Protein AF-A0A7J5EB73-F1 (afdb_monomer)

Radius of gyration: 22.49 Å; Cα contacts (8 Å, |Δi|>4): 239; chains: 1; bounding box: 70×43×63 Å

Secondary structure (DSSP, 8-state):
-HHHHHHHHHHHHSS-------GGGG---S-EEEEE--HHHHHHHHH-SSS---EEEEEEETTEEEEEEEEEE-TTGGGSSS-EEEEEESTT--BTTBSEEEEE--TT-TTS-HHHHHHHHHHHTT-----EEEEEEEETTEEEEEEEEE-

Sequence (151 aa):
MKKIFLILLFSLFAGCSDEILNQSENLSIAPVMEIQISKDNLDALRVNRTNDAEYIVNVFYKGQKKKAELEASGAGSRYNPRWSYKIELENGNTIEGLSAFNLSAQIYDPTMLNTAIAIKYYEQIGLPVFYNSHVFLKINNEDEALLVLLE

Mean predicted aligned error: 10.01 Å

Foldseek 3Di:
DVVVVVVVVVVVVVPDPPPPVPVVVVPCVAWAKEKEFDPVVVVVQLVCLDDFDWGWIWIATPNDIFIWIKGWDDNVQSPDLATKIKIATPDPDDDVNDRIKIFAPPVVDPVLCPLVVVQVVCVVVPHDHWDKGWYFYHYPNHGRDTTIITD

Structure (mmCIF, N/CA/C/O backbone):
data_AF-A0A7J5EB73-F1
#
_entry.id   AF-A0A7J5EB73-F1
#
loop_
_atom_site.group_PDB
_atom_site.id
_atom_site.type_symbol
_atom_site.label_atom_id
_atom_site.label_alt_id
_atom_site.label_comp_id
_atom_site.label_asym_id
_atom_site.label_entity_id
_atom_site.label_seq_id
_atom_site.pdbx_PDB_ins_code
_atom_site.Cartn_x
_atom_site.Cartn_y
_atom_site.Cartn_z
_atom_site.occupancy
_atom_site.B_iso_or_equiv
_atom_site.auth_seq_id
_atom_site.auth_comp_id
_atom_site.auth_asym_id
_atom_site.auth_atom_id
_atom_site.pdbx_PDB_model_num
ATOM 1 N N . MET A 1 1 ? -52.310 -25.008 -36.258 1.00 53.69 1 MET A N 1
ATOM 2 C CA . MET A 1 1 ? -51.234 -25.910 -35.779 1.00 53.69 1 MET A CA 1
ATOM 3 C C . MET A 1 1 ? -49.820 -25.400 -36.087 1.00 53.69 1 MET A C 1
ATOM 5 O O . MET A 1 1 ? -49.035 -25.329 -35.156 1.00 53.69 1 MET A O 1
ATOM 9 N N . LYS A 1 2 ? -49.492 -24.938 -37.311 1.00 55.78 2 LYS A N 1
ATOM 10 C CA . LYS A 1 2 ? -48.150 -24.388 -37.647 1.00 55.78 2 LYS A CA 1
ATOM 11 C C . LYS A 1 2 ? -47.652 -23.232 -36.753 1.00 55.78 2 LYS A C 1
ATOM 13 O O . LYS A 1 2 ? -46.461 -23.148 -36.495 1.00 55.78 2 LYS A O 1
ATOM 18 N N . LYS A 1 3 ? -48.544 -22.364 -36.254 1.00 59.44 3 LYS A N 1
ATOM 19 C CA . LYS A 1 3 ? -48.159 -21.214 -35.408 1.00 59.44 3 LYS A CA 1
ATOM 20 C C . LYS A 1 3 ? -47.760 -21.593 -33.972 1.00 59.44 3 LYS A C 1
ATOM 22 O O . LYS A 1 3 ? -46.954 -20.895 -33.379 1.00 59.44 3 LYS A O 1
ATOM 27 N N . ILE A 1 4 ? -48.273 -22.707 -33.440 1.00 68.19 4 ILE A N 1
ATOM 28 C CA . ILE A 1 4 ? -47.933 -23.182 -32.083 1.00 68.19 4 ILE A CA 1
ATOM 29 C C . ILE A 1 4 ? -46.533 -23.807 -32.076 1.00 68.19 4 ILE A C 1
ATOM 31 O O . ILE A 1 4 ? -45.766 -23.598 -31.143 1.00 68.19 4 ILE A O 1
ATOM 35 N N . PHE A 1 5 ? -46.165 -24.489 -33.163 1.00 68.94 5 PHE A N 1
ATOM 36 C CA . PHE A 1 5 ? -44.835 -25.078 -33.317 1.00 68.94 5 PHE A CA 1
ATOM 37 C C . PHE A 1 5 ? -43.724 -24.015 -33.351 1.00 68.94 5 PHE A C 1
ATOM 39 O O . PHE A 1 5 ? -42.644 -24.236 -32.817 1.00 68.94 5 PHE A O 1
ATOM 46 N N . LEU A 1 6 ? -44.008 -22.834 -33.916 1.00 65.25 6 LEU A N 1
ATOM 47 C CA . LEU A 1 6 ? -43.040 -21.735 -33.984 1.00 65.25 6 LEU A CA 1
ATOM 48 C C . LEU A 1 6 ? -42.749 -21.117 -32.605 1.00 65.25 6 LEU A C 1
ATOM 50 O O . LEU A 1 6 ? -41.619 -20.730 -32.334 1.00 65.25 6 LEU A O 1
ATOM 54 N N . ILE A 1 7 ? -43.760 -21.055 -31.732 1.00 68.50 7 ILE A N 1
ATOM 55 C CA . ILE A 1 7 ? -43.627 -20.517 -30.369 1.00 68.50 7 ILE A CA 1
ATOM 56 C C . ILE A 1 7 ? -42.821 -21.484 -29.493 1.00 68.50 7 ILE A C 1
ATOM 58 O O . ILE A 1 7 ? -41.939 -21.049 -28.759 1.00 68.50 7 ILE A O 1
ATOM 62 N N . LEU A 1 8 ? -43.061 -22.793 -29.632 1.00 65.94 8 LEU A N 1
ATOM 63 C CA . LEU A 1 8 ? -42.326 -23.819 -28.885 1.00 65.94 8 LEU A CA 1
ATOM 64 C C . LEU A 1 8 ? -40.846 -23.906 -29.299 1.00 65.94 8 LEU A C 1
ATOM 66 O O . LEU A 1 8 ? -39.978 -24.152 -28.463 1.00 65.94 8 LEU A O 1
ATOM 70 N N . LEU A 1 9 ? -40.549 -23.665 -30.581 1.00 67.69 9 LEU A N 1
ATOM 71 C CA . LEU A 1 9 ? -39.176 -23.633 -31.086 1.00 67.69 9 LEU A CA 1
ATOM 72 C C . LEU A 1 9 ? -38.404 -22.418 -30.548 1.00 67.69 9 LEU A C 1
ATOM 74 O O . LEU A 1 9 ? -37.227 -22.538 -30.231 1.00 67.69 9 LEU A O 1
ATOM 78 N N . PHE A 1 10 ? -39.066 -21.267 -30.392 1.00 63.31 10 PHE A N 1
ATOM 79 C CA . PHE A 1 10 ? -38.431 -20.052 -29.871 1.00 63.31 10 PHE A CA 1
ATOM 80 C C . PHE A 1 10 ? -38.146 -20.140 -28.362 1.00 63.31 10 PHE A C 1
ATOM 82 O O . PHE A 1 10 ? -37.124 -19.641 -27.900 1.00 63.31 10 PHE A O 1
ATOM 89 N N . SER A 1 11 ? -38.991 -20.842 -27.59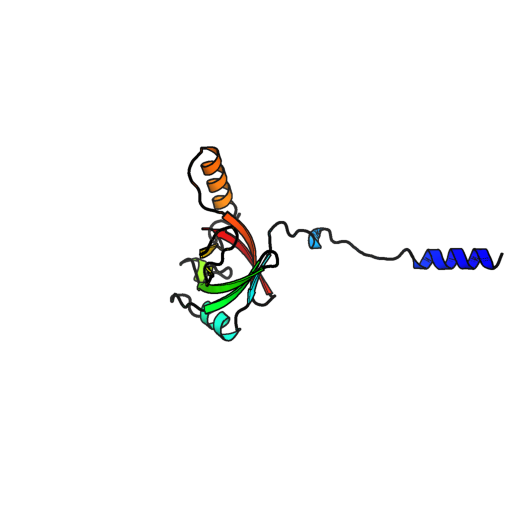4 1.00 62.50 11 SER A N 1
ATOM 90 C CA . SER A 1 11 ? -38.759 -21.058 -26.157 1.00 62.50 11 SER A CA 1
ATOM 91 C C . SER A 1 11 ? -37.568 -21.970 -25.845 1.00 62.50 11 SER A C 1
ATOM 93 O O . SER A 1 11 ? -36.994 -21.856 -24.769 1.00 62.50 11 SER A O 1
ATOM 95 N N . LEU A 1 12 ? -37.162 -22.845 -26.774 1.00 61.59 12 LEU A N 1
ATOM 96 C CA . LEU A 1 12 ? -36.022 -23.749 -26.567 1.00 61.59 12 LEU A CA 1
ATOM 97 C C . LEU A 1 12 ? -34.659 -23.059 -26.750 1.00 61.59 12 LEU A C 1
ATOM 99 O O . LEU A 1 12 ? -33.671 -23.537 -26.203 1.00 61.59 12 LEU A O 1
ATOM 103 N N . PHE A 1 13 ? -34.597 -21.921 -27.451 1.00 59.56 13 PHE A N 1
ATOM 104 C CA . PHE A 1 13 ? -33.359 -21.143 -27.616 1.00 59.56 13 PHE A CA 1
ATOM 105 C C . PHE A 1 13 ? -33.147 -20.072 -26.535 1.00 59.56 13 PHE A C 1
ATOM 107 O O . PHE A 1 13 ? -32.051 -19.535 -26.425 1.00 59.56 13 PHE A O 1
ATOM 114 N N . ALA A 1 14 ? -34.161 -19.769 -25.721 1.00 60.53 14 ALA A N 1
ATOM 115 C CA . ALA A 1 14 ? -34.060 -18.774 -24.649 1.00 60.53 14 ALA A CA 1
ATOM 116 C C . ALA A 1 14 ? -33.535 -19.348 -23.315 1.00 60.53 14 ALA A C 1
ATOM 118 O O . ALA A 1 14 ? -33.358 -18.600 -22.360 1.00 60.53 14 ALA A O 1
ATOM 119 N N . GLY A 1 15 ? -33.324 -20.666 -23.228 1.00 55.81 15 GLY A N 1
ATOM 120 C CA . GLY A 1 15 ? -33.072 -21.369 -21.965 1.00 55.81 15 GLY A CA 1
ATOM 121 C C . GLY A 1 15 ? -31.618 -21.729 -21.656 1.00 55.81 15 GLY A C 1
ATOM 122 O O . GLY A 1 15 ? -31.399 -22.479 -20.714 1.00 55.81 15 GLY A O 1
ATOM 123 N N . CYS A 1 16 ? -30.633 -21.261 -22.426 1.00 57.97 16 CYS A N 1
ATOM 124 C CA . CYS A 1 16 ? -29.233 -21.637 -22.212 1.00 57.97 16 CYS A CA 1
ATOM 125 C C . CYS A 1 16 ? -28.335 -20.396 -22.188 1.00 57.97 16 CYS A C 1
ATOM 127 O O . CYS A 1 16 ? -27.550 -20.148 -23.099 1.00 57.97 16 CYS A O 1
ATOM 129 N N . SER A 1 17 ? -28.488 -19.585 -21.141 1.00 51.00 17 SER A N 1
ATOM 130 C CA . SER A 1 17 ? -27.354 -18.838 -20.610 1.00 51.00 17 SER A CA 1
ATOM 131 C C . SER A 1 17 ? -26.769 -19.685 -19.489 1.00 51.00 17 SER A C 1
ATOM 133 O O . SER A 1 17 ? -27.241 -19.625 -18.353 1.00 51.00 17 SER A O 1
ATOM 135 N N . ASP A 1 18 ? -25.751 -20.482 -19.805 1.00 53.09 18 ASP A N 1
ATOM 136 C CA . ASP A 1 18 ? -24.822 -20.971 -18.789 1.00 53.09 18 ASP A CA 1
ATOM 137 C C . ASP A 1 18 ? -23.997 -19.774 -18.287 1.00 53.09 18 ASP A C 1
ATOM 139 O O . ASP A 1 18 ? -22.786 -19.695 -18.472 1.00 53.09 18 ASP A O 1
ATOM 143 N N . GLU A 1 19 ? -24.652 -18.810 -17.638 1.00 51.25 19 GLU A N 1
ATOM 144 C CA . GLU A 1 19 ? -23.975 -18.057 -16.597 1.00 51.25 19 GLU A CA 1
ATOM 145 C C . GLU A 1 19 ? -23.890 -19.007 -15.410 1.00 51.25 19 GLU A C 1
ATOM 147 O O . GLU A 1 19 ? -24.705 -18.999 -14.486 1.00 51.25 19 GLU A O 1
ATOM 152 N N . ILE A 1 20 ? -22.867 -19.860 -15.447 1.00 51.69 20 ILE A N 1
ATOM 153 C CA . ILE A 1 20 ? -22.254 -20.326 -14.216 1.00 51.69 20 ILE A CA 1
ATOM 154 C C . ILE A 1 20 ? -21.706 -19.054 -13.569 1.00 51.69 20 ILE A C 1
ATOM 156 O O . ILE A 1 20 ? -20.557 -18.678 -13.776 1.00 51.69 20 ILE A O 1
ATOM 160 N N . LEU A 1 21 ? -22.564 -18.351 -12.828 1.00 44.31 21 LEU A N 1
ATOM 161 C CA . LEU A 1 21 ? -22.157 -17.347 -11.865 1.00 44.31 21 LEU A CA 1
ATOM 162 C C . LEU A 1 21 ? -21.337 -18.103 -10.825 1.00 44.31 21 LEU A C 1
ATOM 164 O O . LEU A 1 21 ? -21.857 -18.596 -9.822 1.00 44.31 21 LEU A O 1
ATOM 168 N N . ASN A 1 22 ? -20.041 -18.240 -11.101 1.00 40.41 22 ASN A N 1
ATOM 169 C CA . ASN A 1 22 ? -19.055 -18.552 -10.093 1.00 40.41 22 ASN A CA 1
ATOM 170 C C . ASN A 1 22 ? -19.234 -17.476 -9.026 1.00 40.41 22 ASN A C 1
ATOM 172 O O . ASN A 1 22 ? -18.803 -16.341 -9.198 1.00 40.41 22 ASN A O 1
ATOM 176 N N . GLN A 1 23 ? -19.896 -17.812 -7.917 1.00 44.53 23 GLN A N 1
ATOM 177 C CA . GLN A 1 23 ? -20.048 -16.894 -6.787 1.00 44.53 23 GLN A CA 1
ATOM 178 C C . GLN A 1 23 ? -18.686 -16.388 -6.284 1.00 44.53 23 GLN A C 1
ATOM 180 O O . GLN A 1 23 ? -18.639 -15.351 -5.633 1.00 44.53 23 GLN A O 1
ATOM 185 N N . SER A 1 24 ? -17.581 -17.055 -6.644 1.00 46.81 24 SER A N 1
ATOM 186 C CA . SER A 1 24 ? -16.210 -16.594 -6.425 1.00 46.81 24 SER A CA 1
ATOM 187 C C . SER A 1 24 ? -15.772 -15.391 -7.272 1.00 46.81 24 SER A C 1
ATOM 189 O O . SER A 1 24 ? -14.857 -14.696 -6.849 1.00 46.81 24 SER A O 1
ATOM 191 N N . GLU A 1 25 ? -16.395 -15.100 -8.420 1.00 43.06 25 GLU A N 1
ATOM 192 C CA . GLU A 1 25 ? -16.071 -13.912 -9.238 1.00 43.06 25 GLU A CA 1
ATOM 193 C C . GLU A 1 25 ? -16.562 -12.602 -8.602 1.00 43.06 25 GLU A C 1
ATOM 195 O O . GLU A 1 25 ? -16.058 -11.531 -8.926 1.00 43.06 25 GLU A O 1
ATOM 200 N N . ASN A 1 26 ? -17.496 -12.680 -7.647 1.00 41.47 26 ASN A N 1
ATOM 201 C CA . ASN A 1 26 ? -18.022 -11.532 -6.902 1.00 41.47 26 ASN A CA 1
ATOM 202 C C . ASN A 1 26 ? -17.608 -11.544 -5.417 1.00 41.47 26 ASN A C 1
ATOM 204 O O . ASN A 1 26 ? -18.194 -10.848 -4.589 1.00 41.47 26 ASN A O 1
ATOM 208 N N . LEU A 1 27 ? -16.580 -12.323 -5.060 1.00 43.94 27 LEU A N 1
ATOM 209 C CA . LEU A 1 27 ? -15.936 -12.264 -3.746 1.00 43.94 27 LEU A CA 1
ATOM 210 C C . LEU A 1 27 ? -14.813 -11.224 -3.744 1.00 43.94 27 LEU A C 1
ATOM 212 O O . LEU A 1 27 ? -13.677 -11.537 -3.396 1.00 43.94 27 LEU A O 1
ATOM 216 N N . SER A 1 28 ? -15.104 -9.959 -4.051 1.00 55.53 28 SER A N 1
ATOM 217 C CA . SER A 1 28 ? -14.179 -8.895 -3.638 1.00 55.53 28 SER A CA 1
ATOM 218 C C . SER A 1 28 ? -14.420 -8.591 -2.155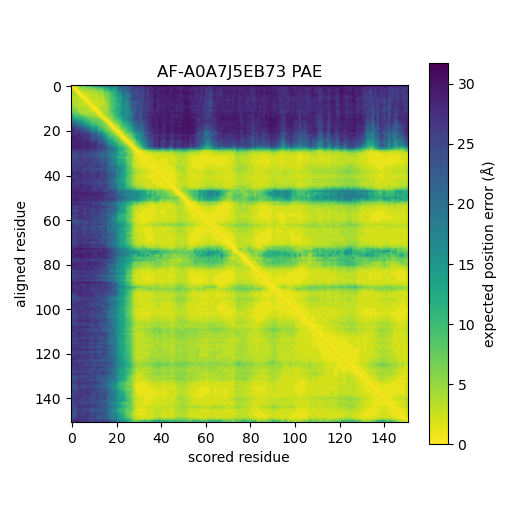 1.00 55.53 28 SER A C 1
ATOM 220 O O . SER A 1 28 ? -14.868 -7.510 -1.788 1.00 55.53 28 SER A O 1
ATOM 222 N N . ILE A 1 29 ? -14.175 -9.586 -1.288 1.00 72.25 29 ILE A N 1
ATOM 223 C CA . ILE A 1 29 ? -14.252 -9.449 0.180 1.00 72.25 29 ILE A CA 1
ATOM 224 C C . ILE A 1 29 ? -13.329 -8.309 0.643 1.00 72.25 29 ILE A C 1
ATOM 226 O O . ILE A 1 29 ? -13.641 -7.608 1.602 1.00 72.25 29 ILE A O 1
ATOM 230 N N . ALA A 1 30 ? -12.220 -8.099 -0.072 1.00 86.06 30 ALA A N 1
ATOM 231 C CA . ALA A 1 30 ? -11.333 -6.960 0.093 1.00 86.06 30 ALA A CA 1
ATOM 232 C C . ALA A 1 30 ? -11.417 -6.015 -1.124 1.00 86.06 30 ALA A C 1
ATOM 234 O O . ALA A 1 30 ? -11.549 -6.485 -2.263 1.00 86.06 30 ALA A O 1
ATOM 235 N N . PRO A 1 31 ? -11.320 -4.689 -0.916 1.00 92.69 31 PRO A N 1
ATOM 236 C CA . PRO A 1 31 ? -11.165 -3.737 -2.006 1.00 92.69 31 PRO A CA 1
ATOM 237 C C . PRO A 1 31 ? -9.850 -3.979 -2.759 1.00 92.69 31 PRO A C 1
ATOM 239 O O . PRO A 1 31 ? -8.820 -4.306 -2.164 1.00 92.69 31 PRO A O 1
ATOM 242 N N . VAL A 1 32 ? -9.886 -3.787 -4.077 1.00 94.94 32 VAL A N 1
ATOM 243 C CA . VAL A 1 32 ? -8.700 -3.876 -4.937 1.00 94.94 32 VAL A CA 1
ATOM 244 C C . VAL A 1 32 ? -8.004 -2.519 -4.999 1.00 94.94 32 VAL A C 1
ATOM 246 O O . VAL A 1 32 ? -8.645 -1.492 -5.245 1.00 94.94 32 VAL A O 1
ATOM 249 N N . MET A 1 33 ? -6.690 -2.529 -4.799 1.00 97.06 33 MET A N 1
ATOM 250 C CA . MET A 1 33 ? -5.794 -1.409 -5.065 1.00 97.06 33 MET A CA 1
ATOM 251 C C . MET A 1 33 ? -4.877 -1.790 -6.224 1.00 97.06 33 MET A C 1
ATOM 253 O O . MET A 1 33 ? -4.176 -2.794 -6.145 1.00 97.06 33 MET A O 1
ATOM 257 N N . GLU A 1 34 ? -4.867 -0.999 -7.291 1.00 97.94 34 GLU A N 1
ATOM 258 C CA . GLU A 1 34 ? -3.959 -1.200 -8.421 1.00 97.94 34 GLU A CA 1
ATOM 259 C C . GLU A 1 34 ? -2.892 -0.106 -8.444 1.00 97.94 34 GLU A C 1
ATOM 261 O O . GLU A 1 34 ? -3.197 1.080 -8.323 1.00 97.94 34 GLU A O 1
ATOM 266 N N . ILE A 1 35 ? -1.637 -0.502 -8.635 1.00 98.25 35 ILE A N 1
ATOM 267 C CA . ILE A 1 35 ? -0.507 0.401 -8.840 1.00 98.25 35 ILE A CA 1
ATOM 268 C C . ILE A 1 35 ? -0.021 0.259 -10.280 1.00 98.25 35 ILE A C 1
ATOM 270 O O . ILE A 1 35 ? 0.293 -0.838 -10.738 1.00 98.25 35 ILE A O 1
ATOM 274 N N . GLN A 1 36 ? 0.087 1.380 -10.987 1.00 98.31 36 GLN A N 1
ATOM 275 C CA . GLN A 1 36 ? 0.685 1.448 -12.317 1.00 98.31 36 GLN A CA 1
ATOM 276 C C . GLN A 1 36 ? 2.049 2.134 -12.248 1.00 98.31 36 GLN A C 1
ATOM 278 O O . GLN A 1 36 ? 2.154 3.297 -11.844 1.00 98.31 36 GLN A O 1
ATOM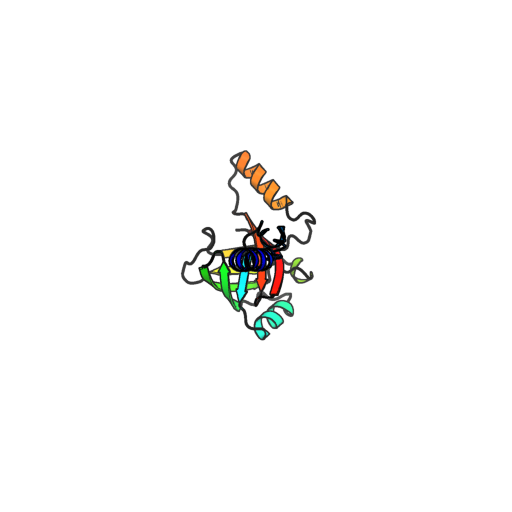 283 N N . ILE A 1 37 ? 3.077 1.409 -12.682 1.00 97.31 37 ILE A N 1
ATOM 284 C CA . ILE A 1 37 ? 4.493 1.790 -12.653 1.00 97.31 37 ILE A CA 1
ATOM 285 C C . ILE A 1 37 ? 5.188 1.262 -13.918 1.00 97.31 37 ILE A C 1
ATOM 287 O O . ILE A 1 37 ? 4.810 0.219 -14.449 1.00 97.31 37 ILE A O 1
ATOM 291 N N . SER A 1 38 ? 6.212 1.951 -14.431 1.00 97.00 38 SER A N 1
ATOM 292 C CA . SER A 1 38 ? 6.982 1.406 -15.559 1.00 97.00 38 SER A CA 1
ATOM 293 C C . SER A 1 38 ? 7.676 0.096 -15.168 1.00 97.00 38 SER A C 1
ATOM 295 O O . SER A 1 38 ? 8.093 -0.083 -14.022 1.00 97.00 38 SER A O 1
ATOM 297 N N . LYS A 1 39 ? 7.818 -0.822 -16.130 1.00 95.12 39 LYS A N 1
ATOM 298 C CA . LYS A 1 39 ? 8.473 -2.117 -15.899 1.00 95.12 39 LYS A CA 1
ATOM 299 C C . LYS A 1 39 ? 9.897 -1.940 -15.363 1.00 95.12 39 LYS A C 1
ATOM 301 O O . LYS A 1 39 ? 10.232 -2.540 -14.353 1.00 95.12 39 LYS A O 1
ATOM 306 N N . ASP A 1 40 ? 10.673 -1.047 -15.973 1.00 94.94 40 ASP A N 1
ATOM 307 C CA . ASP A 1 40 ? 12.054 -0.771 -15.562 1.00 94.94 40 ASP A CA 1
ATOM 308 C C . ASP A 1 40 ? 12.140 -0.283 -14.108 1.00 94.94 40 ASP A C 1
ATOM 310 O O . ASP A 1 40 ? 13.016 -0.714 -13.361 1.00 94.94 40 ASP A O 1
ATOM 314 N N . ASN A 1 41 ? 11.205 0.572 -13.676 1.00 94.69 41 ASN A N 1
ATOM 315 C CA . ASN A 1 41 ? 11.166 1.058 -12.297 1.00 94.69 41 ASN A CA 1
ATOM 316 C C . ASN A 1 41 ? 10.736 -0.041 -11.322 1.00 94.69 41 ASN A C 1
ATOM 318 O O . ASN A 1 41 ? 11.292 -0.134 -10.233 1.00 94.69 41 ASN A O 1
ATOM 322 N N . LEU A 1 42 ? 9.776 -0.888 -11.704 1.00 92.94 42 LEU A N 1
ATOM 323 C CA . LEU A 1 42 ? 9.358 -2.028 -10.886 1.00 92.94 42 LEU A CA 1
ATOM 324 C C . LEU A 1 42 ? 10.492 -3.042 -10.708 1.00 92.94 42 LEU A C 1
ATOM 326 O O . LEU A 1 42 ? 10.721 -3.532 -9.601 1.00 92.94 42 LEU A O 1
ATOM 330 N N . ASP A 1 43 ? 11.214 -3.339 -11.786 1.00 91.56 43 ASP A N 1
ATOM 331 C CA . ASP A 1 43 ? 12.362 -4.237 -11.759 1.00 91.56 43 ASP A CA 1
ATOM 332 C C . ASP A 1 43 ? 13.481 -3.633 -10.898 1.00 91.56 43 ASP A C 1
ATOM 334 O O . ASP A 1 43 ? 14.029 -4.314 -10.029 1.00 91.56 43 ASP A O 1
ATOM 338 N N . ALA A 1 44 ? 13.763 -2.336 -11.047 1.00 91.00 44 ALA A N 1
ATOM 339 C CA . ALA A 1 44 ? 14.734 -1.633 -10.212 1.00 91.00 44 ALA A CA 1
ATOM 340 C C . ALA A 1 44 ? 14.344 -1.642 -8.721 1.00 91.00 44 ALA A C 1
ATOM 342 O O . ALA A 1 44 ? 15.185 -1.959 -7.876 1.00 91.00 44 ALA A O 1
ATOM 343 N N . LEU A 1 45 ? 13.068 -1.394 -8.404 1.00 89.88 45 LEU A N 1
ATOM 344 C CA . LEU A 1 45 ? 12.514 -1.470 -7.050 1.00 89.88 45 LEU A CA 1
ATOM 345 C C . LEU A 1 45 ? 12.702 -2.868 -6.439 1.00 89.88 45 LEU A C 1
ATOM 347 O O . LEU A 1 45 ? 13.083 -3.001 -5.279 1.00 89.88 45 LEU A O 1
ATOM 351 N N . ARG A 1 46 ? 12.462 -3.926 -7.224 1.00 87.00 46 ARG A N 1
ATOM 352 C CA . ARG A 1 46 ? 12.531 -5.324 -6.761 1.00 87.00 46 ARG A CA 1
ATOM 353 C C . ARG A 1 46 ? 13.951 -5.887 -6.682 1.00 87.00 46 ARG A C 1
ATOM 355 O O . ARG A 1 46 ? 14.211 -6.821 -5.916 1.00 87.00 46 ARG A O 1
ATOM 362 N N . VAL A 1 47 ? 14.883 -5.342 -7.460 1.00 85.31 47 VAL A N 1
ATOM 363 C CA . VAL A 1 47 ? 16.308 -5.689 -7.364 1.00 85.31 47 VAL A CA 1
ATOM 364 C C . VAL A 1 47 ? 16.956 -4.970 -6.183 1.00 85.31 47 VAL A C 1
ATOM 366 O O . VAL A 1 47 ? 17.769 -5.565 -5.471 1.00 85.31 47 VAL A O 1
ATOM 369 N N . ASN A 1 48 ? 16.582 -3.715 -5.931 1.00 74.25 48 ASN A N 1
ATOM 370 C CA . ASN A 1 48 ? 17.194 -2.908 -4.886 1.00 74.25 48 ASN A CA 1
ATOM 371 C C . ASN A 1 48 ? 16.540 -3.125 -3.513 1.00 74.25 48 ASN A C 1
ATOM 373 O O . ASN A 1 48 ? 15.749 -2.327 -3.025 1.00 74.25 48 ASN A O 1
ATOM 377 N N . ARG A 1 49 ? 16.904 -4.232 -2.862 1.00 72.81 49 ARG A N 1
ATOM 378 C CA . ARG A 1 49 ? 16.335 -4.657 -1.569 1.00 72.81 49 ARG A CA 1
ATOM 379 C C . ARG A 1 49 ? 16.795 -3.836 -0.364 1.00 72.81 49 ARG A C 1
ATOM 381 O O . ARG A 1 49 ? 16.311 -4.069 0.740 1.00 72.81 49 ARG A O 1
ATOM 388 N N . THR A 1 50 ? 17.754 -2.932 -0.521 1.00 71.38 50 THR A N 1
ATOM 389 C CA . THR A 1 50 ? 18.374 -2.226 0.613 1.00 71.38 50 THR A CA 1
ATOM 390 C C . THR A 1 50 ? 18.244 -0.720 0.539 1.00 71.38 50 THR A C 1
ATOM 392 O O . THR A 1 50 ? 18.311 -0.095 1.590 1.00 71.38 50 THR A O 1
ATOM 395 N N . ASN A 1 51 ? 18.045 -0.144 -0.647 1.00 71.94 51 ASN A N 1
ATOM 396 C CA . ASN A 1 51 ? 17.907 1.300 -0.774 1.00 71.94 51 ASN A CA 1
ATOM 397 C C . ASN A 1 51 ? 16.440 1.701 -0.855 1.00 71.94 51 ASN A C 1
ATOM 399 O O . ASN A 1 51 ? 15.629 1.036 -1.500 1.00 71.94 51 ASN A O 1
ATOM 403 N N . ASP A 1 52 ? 16.159 2.850 -0.263 1.00 77.31 52 ASP A N 1
ATOM 404 C CA . ASP A 1 52 ? 14.845 3.480 -0.211 1.00 77.31 52 ASP A CA 1
ATOM 405 C C . ASP A 1 52 ? 14.642 4.289 -1.503 1.00 77.31 52 ASP A C 1
ATOM 407 O O . ASP A 1 52 ? 14.607 5.514 -1.520 1.00 77.31 52 ASP A O 1
ATOM 411 N N . ALA A 1 53 ? 14.671 3.583 -2.637 1.00 86.81 53 ALA A N 1
ATOM 412 C CA . ALA A 1 53 ? 14.442 4.189 -3.940 1.00 86.81 53 ALA A CA 1
ATOM 413 C C . ALA A 1 53 ? 12.947 4.475 -4.119 1.00 86.81 53 ALA A C 1
ATOM 415 O O . ALA A 1 53 ? 12.117 3.569 -4.019 1.00 86.81 53 ALA A O 1
ATOM 416 N N . GLU A 1 54 ? 12.637 5.729 -4.425 1.00 93.06 54 GLU A N 1
ATOM 417 C CA . GLU A 1 54 ? 11.277 6.219 -4.618 1.00 93.06 54 GLU A CA 1
ATOM 418 C C . GLU A 1 54 ? 10.944 6.306 -6.110 1.00 93.06 54 GLU A C 1
ATOM 420 O O . GLU A 1 54 ? 11.732 6.793 -6.929 1.00 93.06 54 GLU A O 1
ATOM 425 N N . TYR A 1 55 ? 9.751 5.841 -6.475 1.00 95.25 55 TYR A N 1
ATOM 426 C CA . TYR A 1 55 ? 9.265 5.874 -7.850 1.00 95.25 55 TYR A CA 1
ATOM 427 C C . TYR A 1 55 ? 7.880 6.497 -7.931 1.00 95.25 55 TYR A C 1
ATOM 429 O O . TYR A 1 55 ? 6.973 6.142 -7.185 1.00 95.25 55 TYR A O 1
ATOM 437 N N . ILE A 1 56 ? 7.693 7.382 -8.906 1.00 96.88 56 ILE A N 1
ATOM 438 C CA . ILE A 1 56 ? 6.399 8.005 -9.179 1.00 96.88 56 ILE A CA 1
ATOM 439 C C . ILE A 1 56 ? 5.468 6.996 -9.856 1.00 96.88 56 ILE A C 1
ATOM 441 O O . ILE A 1 56 ? 5.796 6.439 -10.908 1.00 96.88 56 ILE A O 1
ATOM 445 N N . VAL A 1 57 ? 4.285 6.801 -9.279 1.00 98.06 57 VAL A N 1
ATOM 446 C CA . VAL A 1 57 ? 3.275 5.832 -9.716 1.00 98.06 57 VAL A CA 1
ATOM 447 C C . VAL A 1 57 ? 1.879 6.445 -9.781 1.00 98.06 57 VAL A C 1
ATOM 449 O O . VAL A 1 57 ? 1.611 7.528 -9.255 1.00 98.06 57 VAL A O 1
ATOM 452 N N . ASN A 1 58 ? 0.958 5.727 -10.425 1.00 98.19 58 ASN A N 1
ATOM 453 C CA . ASN A 1 58 ? -0.472 5.984 -10.284 1.00 98.19 58 ASN A CA 1
ATOM 454 C C . ASN A 1 58 ? -1.109 4.879 -9.442 1.00 98.19 58 ASN A C 1
ATOM 456 O O . ASN A 1 58 ? -0.955 3.704 -9.761 1.00 98.19 58 ASN A O 1
ATOM 460 N N . VAL A 1 59 ? -1.860 5.262 -8.416 1.00 97.94 59 VAL A N 1
ATOM 461 C CA . VAL A 1 59 ? -2.638 4.364 -7.561 1.00 97.94 59 VAL A CA 1
ATOM 462 C C . VAL A 1 59 ? -4.110 4.488 -7.931 1.00 97.94 59 VAL A C 1
ATOM 464 O O . VAL A 1 59 ? -4.659 5.592 -7.959 1.00 97.94 59 VAL A O 1
ATOM 467 N N . PHE A 1 60 ? -4.754 3.360 -8.202 1.00 97.75 60 PHE A N 1
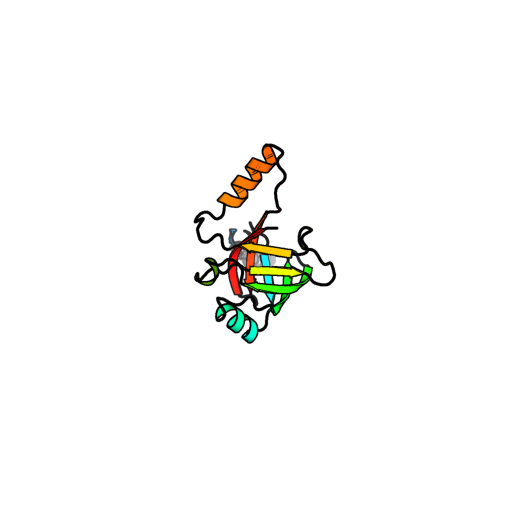ATOM 468 C CA . PHE A 1 60 ? -6.182 3.250 -8.457 1.00 97.75 60 PHE A CA 1
ATOM 469 C C . PHE A 1 60 ? -6.839 2.514 -7.298 1.00 97.75 60 PHE A C 1
ATOM 471 O O . PHE A 1 60 ? -6.473 1.387 -6.972 1.00 97.75 60 PHE A O 1
ATOM 478 N N . TYR A 1 61 ? -7.817 3.152 -6.666 1.00 95.56 61 TYR A N 1
ATOM 479 C CA . TYR A 1 61 ? -8.512 2.583 -5.520 1.00 95.56 61 TYR A CA 1
ATOM 480 C C . TYR A 1 61 ? -9.942 3.116 -5.453 1.00 95.56 61 TYR A C 1
ATOM 482 O O . TYR A 1 61 ? -10.164 4.325 -5.541 1.00 95.56 61 TYR A O 1
ATOM 490 N N . LYS A 1 62 ? -10.928 2.213 -5.348 1.00 92.44 62 LYS A N 1
ATOM 491 C CA . LYS A 1 62 ? -12.370 2.544 -5.316 1.00 92.44 62 LYS A CA 1
ATOM 492 C C . LYS A 1 62 ? -12.801 3.539 -6.415 1.00 92.44 62 LYS A C 1
ATOM 494 O O . LYS A 1 62 ? -13.547 4.482 -6.164 1.00 92.44 62 LYS A O 1
ATOM 499 N N . GLY A 1 63 ? -12.297 3.347 -7.637 1.00 89.12 63 GLY A N 1
ATOM 500 C CA . GLY A 1 63 ? -12.618 4.184 -8.802 1.00 89.12 63 GLY A CA 1
ATOM 501 C C . GLY A 1 63 ? -11.888 5.532 -8.868 1.00 89.12 63 GLY A C 1
ATOM 502 O O . GLY A 1 63 ? -12.111 6.295 -9.804 1.00 89.12 63 GLY A O 1
ATOM 503 N N . GLN A 1 64 ? -11.003 5.837 -7.915 1.00 92.75 64 GLN A N 1
ATOM 504 C CA . GLN A 1 64 ? -10.193 7.052 -7.927 1.00 92.75 64 GLN A CA 1
ATOM 505 C C . GLN A 1 64 ? -8.775 6.754 -8.393 1.00 92.75 64 GLN A C 1
ATOM 507 O O . GLN A 1 64 ? -8.180 5.773 -7.959 1.00 92.75 64 GLN A O 1
ATOM 512 N N . LYS A 1 65 ? -8.221 7.643 -9.220 1.00 96.56 65 LYS A N 1
ATOM 513 C CA . LYS A 1 65 ? -6.812 7.638 -9.621 1.00 96.56 65 LYS A CA 1
ATOM 514 C C . LYS A 1 65 ? -6.063 8.736 -8.874 1.00 96.56 65 LYS A C 1
ATOM 516 O O . LYS A 1 65 ? -6.451 9.901 -8.967 1.00 96.56 65 LYS A O 1
ATOM 521 N N . LYS A 1 66 ? -4.982 8.383 -8.182 1.00 97.44 66 LYS A N 1
ATOM 522 C CA . LYS A 1 66 ? -4.101 9.302 -7.449 1.00 97.44 66 LYS A CA 1
ATOM 523 C C . LYS A 1 66 ? -2.655 9.119 -7.901 1.00 97.44 66 LYS A C 1
ATOM 525 O O . LYS A 1 66 ? -2.247 8.009 -8.223 1.00 97.44 66 LYS A O 1
ATOM 530 N N . LYS A 1 67 ? -1.891 10.208 -7.939 1.00 97.88 67 LYS A N 1
ATOM 531 C CA . LYS A 1 67 ? -0.444 10.166 -8.180 1.00 97.88 67 LYS A CA 1
ATOM 532 C C . LYS A 1 67 ? 0.271 10.038 -6.840 1.00 97.88 67 LYS A C 1
ATOM 534 O O . LYS A 1 67 ? -0.164 10.666 -5.873 1.00 97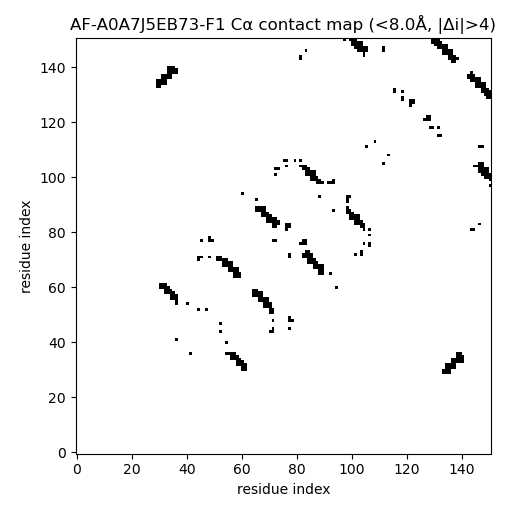.88 67 LYS A O 1
ATOM 539 N N . ALA A 1 68 ? 1.298 9.203 -6.787 1.00 98.00 68 ALA A N 1
ATOM 540 C CA . ALA A 1 68 ? 1.974 8.862 -5.547 1.00 98.00 68 ALA A CA 1
ATOM 541 C C . ALA A 1 68 ? 3.451 8.539 -5.773 1.00 98.00 68 ALA A C 1
ATOM 543 O O . ALA A 1 68 ? 3.846 8.192 -6.886 1.00 98.00 68 ALA A O 1
ATOM 544 N N . GLU A 1 69 ? 4.222 8.586 -4.700 1.00 97.56 69 GLU A N 1
ATOM 545 C CA . GLU A 1 69 ? 5.548 7.995 -4.586 1.00 97.56 69 GLU A CA 1
ATOM 546 C C . GLU A 1 69 ? 5.422 6.599 -3.967 1.00 97.56 69 GLU A C 1
ATOM 548 O O . GLU A 1 69 ? 4.663 6.385 -3.019 1.00 97.56 69 GLU A O 1
ATOM 553 N N . LEU A 1 70 ? 6.126 5.634 -4.556 1.00 96.12 70 LEU A N 1
ATOM 554 C CA . LEU A 1 70 ? 6.197 4.242 -4.131 1.00 96.12 70 LEU A CA 1
ATOM 555 C C . LEU A 1 70 ? 7.621 3.918 -3.696 1.00 96.12 70 LEU A C 1
ATOM 557 O O . LEU A 1 70 ? 8.562 4.106 -4.466 1.00 96.12 70 LEU A O 1
ATOM 561 N N . GLU A 1 71 ? 7.742 3.311 -2.525 1.00 94.00 71 GLU A N 1
ATOM 562 C CA . GLU A 1 71 ? 8.995 2.792 -1.985 1.00 94.00 71 GLU A CA 1
ATOM 563 C C . GLU A 1 71 ? 8.786 1.351 -1.490 1.00 94.00 71 GLU A C 1
ATOM 565 O O . GLU A 1 71 ? 7.686 0.961 -1.081 1.00 94.00 71 GLU A O 1
ATOM 570 N N . ALA A 1 72 ? 9.832 0.525 -1.507 1.00 91.75 72 ALA A N 1
ATOM 571 C CA . ALA A 1 72 ? 9.794 -0.783 -0.862 1.00 91.75 72 ALA A CA 1
ATOM 572 C C . ALA A 1 72 ? 9.843 -0.594 0.659 1.00 91.75 72 ALA A C 1
ATOM 574 O O . ALA A 1 72 ? 10.689 0.127 1.163 1.00 91.75 72 ALA A O 1
ATOM 575 N N . SER A 1 73 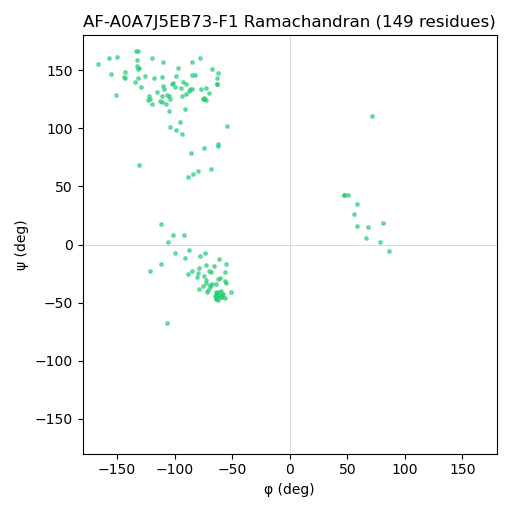? 9.012 -1.295 1.425 1.00 89.31 73 SER A N 1
ATOM 576 C CA . SER A 1 73 ? 8.939 -1.144 2.887 1.00 89.31 73 SER A CA 1
ATOM 577 C C . SER A 1 73 ? 9.272 -2.447 3.618 1.00 89.31 73 SER A C 1
ATOM 579 O O . SER A 1 73 ? 9.224 -3.539 3.054 1.00 89.31 73 SER A O 1
ATOM 581 N N . GLY A 1 74 ? 9.621 -2.339 4.900 1.00 80.94 74 GLY A N 1
ATOM 582 C CA . GLY A 1 74 ? 9.819 -3.466 5.812 1.00 80.94 74 GLY A CA 1
ATOM 583 C C . GLY A 1 74 ? 11.075 -4.304 5.542 1.00 80.94 74 GLY A C 1
ATOM 584 O O . GLY A 1 74 ? 11.118 -5.107 4.611 1.00 80.94 74 GLY A O 1
ATOM 585 N N . ALA A 1 75 ? 12.055 -4.219 6.448 1.00 72.81 75 ALA A N 1
ATOM 586 C CA . ALA A 1 75 ? 13.365 -4.871 6.327 1.00 72.81 75 ALA A CA 1
ATOM 587 C C . ALA A 1 75 ? 13.306 -6.377 5.997 1.00 72.81 75 ALA A C 1
ATOM 589 O O . ALA A 1 75 ? 14.082 -6.860 5.178 1.00 72.81 75 ALA A O 1
ATOM 590 N N . GLY A 1 76 ? 12.374 -7.125 6.601 1.00 71.00 76 GLY A N 1
ATOM 591 C CA . GLY A 1 76 ? 12.210 -8.558 6.328 1.00 71.00 76 GLY A CA 1
ATOM 592 C C . GLY A 1 76 ? 11.421 -8.868 5.052 1.00 71.00 76 GLY A C 1
ATOM 593 O O . GLY A 1 76 ? 11.634 -9.907 4.427 1.00 71.00 76 GLY A O 1
ATOM 594 N N . SER A 1 77 ? 10.510 -7.982 4.640 1.00 74.25 77 SER A N 1
ATOM 595 C CA . SER A 1 77 ? 9.620 -8.248 3.504 1.00 74.25 77 SER A CA 1
ATOM 596 C C . SER A 1 77 ? 10.354 -8.178 2.164 1.00 74.25 77 SER A C 1
ATOM 598 O O . SER A 1 77 ? 10.067 -8.970 1.273 1.00 74.25 77 SER A O 1
ATOM 600 N N . ARG A 1 78 ? 11.399 -7.342 2.077 1.00 78.88 78 ARG A N 1
ATOM 601 C CA . ARG A 1 78 ? 12.261 -7.184 0.891 1.00 78.88 78 ARG A CA 1
ATOM 602 C C . ARG A 1 78 ? 13.009 -8.472 0.488 1.00 78.88 78 ARG A C 1
ATOM 604 O O . ARG A 1 78 ? 13.557 -8.555 -0.608 1.00 78.88 78 ARG A O 1
ATOM 611 N N . TYR A 1 79 ? 13.031 -9.494 1.350 1.00 80.44 79 TYR A N 1
ATOM 612 C CA . TYR A 1 79 ? 13.636 -10.808 1.079 1.00 80.44 79 TYR A CA 1
ATOM 613 C C . TYR A 1 79 ? 12.611 -11.917 0.812 1.00 80.44 79 TYR A C 1
ATOM 615 O O . TYR A 1 79 ? 12.998 -13.067 0.606 1.00 80.44 79 TYR A O 1
ATOM 623 N N . ASN A 1 80 ? 11.318 -11.588 0.801 1.00 83.25 80 ASN A N 1
ATOM 624 C CA . ASN A 1 80 ? 10.230 -12.528 0.571 1.00 83.25 80 ASN A CA 1
ATOM 625 C C . ASN A 1 80 ? 9.555 -12.272 -0.788 1.00 83.25 80 ASN A C 1
ATOM 627 O O . ASN A 1 80 ? 9.607 -11.155 -1.298 1.00 83.25 80 ASN A O 1
ATOM 631 N N . PRO A 1 81 ? 8.880 -13.276 -1.382 1.00 83.56 81 PRO A N 1
ATOM 632 C CA . PRO A 1 81 ? 8.106 -13.076 -2.611 1.00 83.56 81 PRO A CA 1
ATOM 633 C C . PRO A 1 81 ? 6.980 -12.047 -2.453 1.00 83.56 81 PRO A C 1
ATOM 635 O O . PRO A 1 81 ? 6.622 -11.381 -3.416 1.00 83.56 81 PRO A O 1
ATOM 638 N N . ARG A 1 82 ? 6.442 -11.898 -1.233 1.00 87.56 82 ARG A N 1
ATOM 639 C CA . ARG A 1 82 ? 5.425 -10.897 -0.890 1.00 87.56 82 ARG A CA 1
ATOM 640 C C . ARG A 1 82 ? 6.095 -9.659 -0.309 1.00 87.56 82 ARG A C 1
ATOM 642 O O . ARG A 1 82 ? 6.554 -9.678 0.835 1.00 87.56 82 ARG A O 1
ATOM 649 N N . TRP A 1 83 ? 6.141 -8.608 -1.113 1.00 91.56 83 TRP A N 1
ATOM 650 C CA . TRP A 1 83 ? 6.764 -7.340 -0.762 1.00 91.56 83 TRP A CA 1
ATOM 651 C C . TRP A 1 83 ? 5.794 -6.455 0.007 1.00 91.56 83 TRP A C 1
ATOM 653 O O . TRP A 1 83 ? 4.588 -6.476 -0.236 1.00 91.56 83 TRP A O 1
ATOM 663 N N . SER A 1 84 ? 6.337 -5.675 0.937 1.00 93.75 84 SER A N 1
ATOM 664 C CA . SER A 1 84 ? 5.621 -4.540 1.511 1.00 93.75 84 SER A CA 1
ATOM 665 C C . SER A 1 84 ? 6.033 -3.266 0.792 1.00 93.75 84 SER A C 1
ATOM 667 O O . SER A 1 84 ? 7.164 -3.148 0.315 1.00 93.75 84 SER A O 1
ATOM 669 N N . TYR A 1 85 ? 5.126 -2.302 0.755 1.00 94.75 85 TYR A N 1
ATOM 670 C CA . TYR A 1 85 ? 5.325 -1.034 0.069 1.00 94.75 85 TYR A CA 1
ATOM 671 C C . TYR A 1 85 ? 4.937 0.123 0.974 1.00 94.75 85 TYR A C 1
ATOM 673 O O . TYR A 1 85 ? 4.055 -0.021 1.818 1.00 94.75 85 TYR A O 1
ATOM 681 N N . LYS A 1 86 ? 5.576 1.267 0.784 1.00 96.00 86 LYS A N 1
ATOM 682 C CA . LYS A 1 86 ? 5.148 2.546 1.338 1.00 96.00 86 LYS A CA 1
ATOM 683 C C . LYS A 1 86 ? 4.649 3.410 0.185 1.00 96.00 86 LYS A C 1
ATOM 685 O O . LYS A 1 86 ? 5.253 3.411 -0.887 1.00 96.00 86 LYS A O 1
ATOM 690 N N . ILE A 1 87 ? 3.522 4.076 0.403 1.00 97.56 87 ILE A N 1
ATOM 691 C CA . ILE A 1 87 ? 2.871 4.955 -0.565 1.00 97.56 87 ILE A CA 1
ATOM 692 C C . ILE A 1 87 ? 2.741 6.336 0.062 1.00 97.56 87 ILE A C 1
ATOM 694 O O . ILE A 1 87 ? 2.167 6.456 1.144 1.00 97.56 87 ILE A O 1
ATOM 698 N N . GLU A 1 88 ? 3.199 7.368 -0.638 1.00 97.94 88 GLU A N 1
ATOM 699 C CA . GLU A 1 88 ? 2.959 8.769 -0.280 1.00 97.94 88 GLU A CA 1
ATOM 700 C C . GLU A 1 88 ? 2.208 9.471 -1.415 1.00 97.94 88 GLU A C 1
ATOM 702 O O . GLU A 1 88 ? 2.650 9.487 -2.561 1.00 97.94 88 GLU A O 1
ATOM 707 N N . LEU A 1 89 ? 1.020 10.005 -1.132 1.00 98.00 89 LEU A N 1
ATOM 708 C CA . LEU A 1 89 ? 0.152 10.619 -2.133 1.00 98.00 89 LEU A CA 1
ATOM 709 C C . LEU A 1 89 ? 0.531 12.085 -2.368 1.00 98.00 89 LEU A C 1
ATOM 711 O O . LEU A 1 89 ? 0.659 12.877 -1.436 1.00 98.00 89 LEU A O 1
ATOM 715 N N . GLU A 1 90 ? 0.619 12.487 -3.635 1.00 97.00 90 GLU A N 1
ATOM 716 C CA . GLU A 1 90 ? 0.987 13.859 -3.990 1.00 97.00 90 GLU A CA 1
ATOM 717 C C . GLU A 1 90 ? -0.175 14.855 -3.819 1.00 97.00 90 GLU A C 1
ATOM 719 O O . GLU A 1 90 ? -1.356 14.504 -3.899 1.00 97.00 90 GLU A O 1
ATOM 724 N N . ASN A 1 91 ? 0.161 16.147 -3.726 1.00 93.56 91 ASN A N 1
ATOM 725 C CA . ASN A 1 91 ? -0.773 17.278 -3.851 1.00 93.56 91 ASN A CA 1
ATOM 726 C C . ASN A 1 91 ? -1.933 17.276 -2.836 1.00 93.56 91 ASN A C 1
ATOM 728 O O . ASN A 1 91 ? -3.051 17.667 -3.171 1.00 93.56 91 ASN A O 1
ATOM 732 N N . GLY A 1 92 ? -1.685 16.811 -1.607 1.00 92.69 92 GLY A N 1
ATOM 733 C CA . GLY A 1 92 ? -2.700 16.763 -0.547 1.00 92.69 92 GLY A CA 1
ATOM 734 C C . GLY A 1 92 ? -3.828 15.760 -0.808 1.00 92.69 92 GLY A C 1
ATOM 735 O O . GLY A 1 92 ? -4.879 15.837 -0.174 1.00 92.69 92 GLY A O 1
ATOM 736 N N . ASN A 1 93 ? -3.640 14.837 -1.756 1.00 95.62 93 ASN A N 1
ATOM 737 C CA . ASN A 1 93 ? -4.577 13.744 -1.963 1.00 95.62 93 ASN A CA 1
ATOM 738 C C . ASN A 1 93 ? -4.563 12.786 -0.773 1.00 95.62 93 ASN A C 1
ATOM 740 O O . ASN A 1 93 ? -3.538 12.587 -0.129 1.00 95.62 93 ASN A O 1
ATOM 744 N N . THR A 1 94 ? -5.704 12.142 -0.541 1.00 97.19 94 THR A N 1
ATOM 745 C CA . THR A 1 94 ? -5.837 11.104 0.477 1.00 97.19 94 THR A CA 1
ATOM 746 C C . THR A 1 94 ? -6.541 9.867 -0.073 1.00 97.19 94 THR A C 1
ATOM 748 O O . THR A 1 94 ? -7.336 9.946 -1.017 1.00 97.19 94 THR A O 1
ATOM 751 N N . ILE A 1 95 ? -6.243 8.716 0.526 1.00 95.44 95 ILE A N 1
ATOM 752 C CA . ILE A 1 95 ? -6.989 7.461 0.390 1.00 95.44 95 ILE A CA 1
ATOM 753 C C . ILE A 1 95 ? -7.403 7.058 1.799 1.00 95.44 95 ILE A C 1
ATOM 755 O O . ILE A 1 95 ? -6.553 6.970 2.672 1.00 95.44 95 ILE A O 1
ATO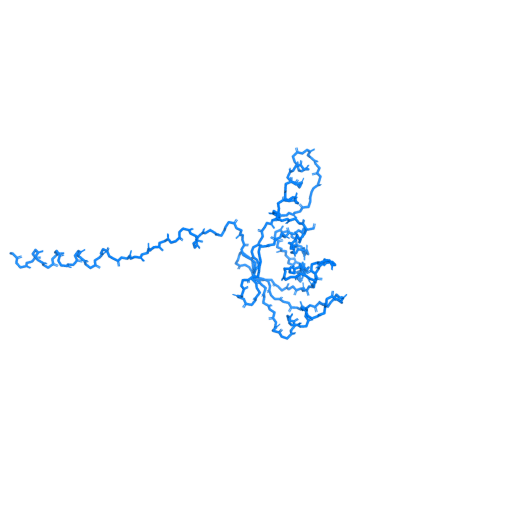M 759 N N . GLU A 1 96 ? -8.704 6.859 2.037 1.00 94.56 96 GLU A N 1
ATOM 760 C CA . GLU A 1 96 ? -9.234 6.547 3.382 1.00 94.56 96 GLU A CA 1
ATOM 761 C C . GLU A 1 96 ? -8.850 7.600 4.447 1.00 94.56 96 GLU A C 1
ATOM 763 O O . GLU A 1 96 ? -8.767 7.303 5.630 1.00 94.56 96 GLU A O 1
ATOM 768 N N . GLY A 1 97 ? -8.611 8.848 4.024 1.00 95.50 97 GLY A N 1
ATOM 769 C CA . GLY A 1 97 ? -8.133 9.927 4.898 1.00 95.50 97 GLY A CA 1
ATOM 770 C C . GLY A 1 97 ? -6.609 9.998 5.060 1.00 95.50 97 GLY A C 1
ATOM 771 O O . GLY A 1 97 ? -6.122 10.979 5.609 1.00 95.50 97 GLY A O 1
ATOM 772 N N . LEU A 1 98 ? -5.862 9.038 4.510 1.00 96.88 98 LEU A N 1
ATOM 773 C CA . LEU A 1 98 ? -4.410 8.920 4.647 1.00 96.88 98 LEU A CA 1
ATOM 774 C C . LEU A 1 98 ? -3.680 9.605 3.491 1.00 96.88 98 LEU A C 1
ATOM 776 O O . LEU A 1 98 ? -3.962 9.302 2.330 1.00 96.88 98 LEU A O 1
ATOM 780 N N . SER A 1 99 ? -2.726 10.490 3.789 1.00 97.44 99 SER A N 1
ATOM 781 C CA . SER A 1 99 ? -1.795 11.042 2.788 1.00 97.44 99 SER A CA 1
ATOM 782 C C . SER A 1 99 ? -0.578 10.146 2.558 1.00 97.44 99 SER A C 1
ATOM 784 O O . SER A 1 99 ? 0.039 10.221 1.502 1.00 97.44 99 SER A O 1
ATOM 786 N N . ALA A 1 100 ? -0.242 9.295 3.526 1.00 97.44 100 ALA A N 1
ATOM 787 C CA . ALA A 1 100 ? 0.814 8.297 3.434 1.00 97.44 100 ALA A CA 1
ATOM 788 C C . ALA A 1 100 ? 0.376 7.026 4.167 1.00 97.44 100 ALA A C 1
ATOM 790 O O . ALA A 1 100 ? -0.315 7.113 5.180 1.00 97.44 100 ALA A O 1
ATOM 791 N N . PHE A 1 101 ? 0.740 5.857 3.647 1.00 97.44 101 PHE A N 1
ATOM 792 C CA . PHE A 1 101 ? 0.387 4.570 4.248 1.00 97.44 101 PHE A CA 1
ATOM 793 C C . PHE A 1 101 ? 1.345 3.459 3.813 1.00 97.44 101 PHE A C 1
ATOM 795 O O . PHE A 1 101 ? 2.030 3.548 2.793 1.00 97.44 101 PHE A O 1
ATOM 802 N N . ASN A 1 102 ? 1.368 2.376 4.583 1.00 96.50 102 ASN A N 1
ATOM 803 C CA . ASN A 1 102 ? 2.087 1.152 4.261 1.00 96.50 102 ASN A CA 1
ATOM 804 C C . ASN A 1 102 ? 1.123 0.081 3.750 1.00 96.50 102 ASN A C 1
ATOM 806 O O . ASN A 1 102 ? 0.068 -0.143 4.329 1.00 96.50 102 ASN A O 1
ATOM 810 N N . LEU A 1 103 ? 1.525 -0.649 2.717 1.00 96.25 103 LEU A N 1
ATOM 811 C CA . LEU A 1 103 ? 0.939 -1.923 2.320 1.00 96.25 103 LEU A CA 1
ATOM 812 C C . LEU A 1 103 ? 1.827 -3.038 2.874 1.00 96.25 103 LEU A C 1
ATOM 814 O O . LEU A 1 103 ? 2.877 -3.343 2.314 1.00 96.25 103 LEU A O 1
ATOM 818 N N . SER A 1 104 ? 1.437 -3.617 4.005 1.00 95.00 104 SER A N 1
ATOM 819 C CA . SER A 1 104 ? 2.217 -4.619 4.730 1.00 95.00 104 SER A CA 1
ATOM 820 C C . SER A 1 104 ? 1.890 -6.039 4.279 1.00 95.00 104 SER A C 1
ATOM 822 O O . SER A 1 104 ? 0.733 -6.466 4.299 1.00 95.00 104 SER A O 1
ATOM 824 N N . ALA A 1 105 ? 2.933 -6.805 3.960 1.00 93.69 105 ALA A N 1
ATOM 825 C CA . ALA A 1 105 ? 2.834 -8.226 3.634 1.00 93.69 105 ALA A CA 1
ATOM 826 C C . ALA A 1 105 ? 2.670 -9.138 4.857 1.00 93.69 105 ALA A C 1
ATOM 828 O O . ALA A 1 105 ? 2.432 -10.331 4.678 1.00 93.69 105 ALA A O 1
ATOM 829 N N . GLN A 1 106 ? 2.829 -8.608 6.080 1.00 92.56 106 GLN A N 1
ATOM 830 C CA . GLN A 1 106 ? 2.668 -9.360 7.334 1.00 92.56 106 GLN A CA 1
ATOM 831 C C . GLN A 1 106 ? 3.399 -10.718 7.322 1.00 92.56 106 GLN A C 1
ATOM 833 O O . GLN A 1 106 ? 2.869 -11.734 7.752 1.00 92.56 106 GLN A O 1
ATOM 838 N N . ILE A 1 107 ? 4.634 -10.752 6.805 1.00 91.44 107 ILE A N 1
ATOM 839 C CA . ILE A 1 107 ? 5.341 -11.998 6.444 1.00 91.44 107 ILE A CA 1
ATOM 840 C C . ILE A 1 107 ? 5.493 -13.024 7.582 1.00 91.44 107 ILE A C 1
ATOM 842 O O . ILE A 1 107 ? 5.654 -14.209 7.301 1.00 91.44 107 ILE A O 1
ATOM 846 N N . TYR A 1 108 ? 5.441 -12.582 8.840 1.00 90.06 108 TYR A N 1
ATOM 847 C CA . TYR A 1 108 ? 5.562 -13.430 10.030 1.00 90.06 108 TYR A CA 1
ATOM 848 C C . TYR A 1 108 ? 4.213 -13.788 10.671 1.00 90.06 108 TYR A C 1
ATOM 850 O O . TYR A 1 108 ? 4.181 -14.601 11.590 1.00 90.06 108 TYR A O 1
ATOM 858 N N . ASP A 1 109 ? 3.109 -13.205 10.199 1.00 91.62 109 ASP A N 1
ATOM 859 C CA . ASP A 1 109 ? 1.754 -13.571 10.600 1.00 91.62 109 ASP A CA 1
ATOM 860 C C . ASP A 1 109 ? 1.103 -14.406 9.484 1.00 91.62 109 ASP A C 1
ATOM 862 O O . ASP A 1 109 ? 0.625 -13.853 8.490 1.00 91.62 109 ASP A O 1
ATOM 866 N N . PRO A 1 110 ? 1.041 -15.742 9.630 1.00 88.69 110 PRO A N 1
ATOM 867 C CA . PRO A 1 110 ? 0.465 -16.611 8.608 1.00 88.69 110 PRO A CA 1
ATOM 868 C C . PRO A 1 110 ? -1.041 -16.391 8.413 1.00 88.69 110 PRO A C 1
ATOM 870 O O . PRO A 1 110 ? -1.577 -16.803 7.387 1.00 88.69 110 PRO A O 1
ATOM 873 N N . THR A 1 111 ? -1.723 -15.766 9.378 1.00 91.25 111 THR A N 1
ATOM 874 C CA . THR A 1 111 ? -3.158 -15.468 9.290 1.00 91.25 111 THR A CA 1
ATOM 875 C C . THR A 1 111 ? -3.432 -14.127 8.626 1.00 91.25 111 THR A C 1
ATOM 877 O O . THR A 1 111 ? -4.508 -13.942 8.072 1.00 91.25 111 THR A O 1
ATOM 880 N N . MET A 1 112 ? -2.470 -13.199 8.679 1.00 90.00 112 MET A N 1
ATOM 881 C CA . MET A 1 112 ? -2.629 -11.790 8.304 1.00 90.00 112 MET A CA 1
ATOM 882 C C . MET A 1 112 ? -3.713 -11.046 9.106 1.00 90.00 112 MET A C 1
ATOM 884 O O . MET A 1 112 ? -4.169 -9.981 8.686 1.00 90.00 112 MET A O 1
ATOM 888 N N . LEU A 1 113 ? -4.156 -11.597 10.239 1.00 91.62 113 LEU A N 1
ATOM 889 C CA . LEU A 1 113 ? -5.254 -11.067 11.047 1.00 91.62 113 LEU A CA 1
ATOM 890 C C . LEU A 1 113 ? -4.796 -10.514 12.395 1.00 91.62 113 LEU A C 1
ATOM 892 O O . LEU A 1 113 ? -5.550 -9.757 13.001 1.00 91.62 113 LEU A O 1
ATOM 896 N N . ASN A 1 114 ? -3.592 -10.838 12.872 1.00 94.75 114 ASN A N 1
ATOM 897 C CA . ASN A 1 114 ? -3.165 -10.473 14.225 1.00 94.75 114 ASN A CA 1
ATOM 898 C C . ASN A 1 114 ? -3.203 -8.958 14.439 1.00 94.75 114 ASN A C 1
ATOM 900 O O . ASN A 1 114 ? -3.709 -8.496 15.460 1.00 94.75 114 ASN A O 1
ATOM 904 N N . THR A 1 115 ? -2.729 -8.178 13.462 1.00 93.38 115 THR A N 1
ATOM 905 C CA . THR A 1 115 ? -2.784 -6.710 13.516 1.00 93.38 115 THR A CA 1
ATOM 906 C C . THR A 1 115 ? -4.224 -6.200 13.570 1.00 93.38 115 THR A C 1
ATOM 908 O O . THR A 1 115 ? -4.546 -5.398 14.442 1.00 93.38 115 THR A O 1
ATOM 911 N N . ALA A 1 116 ? -5.104 -6.701 12.700 1.00 92.50 116 ALA A N 1
ATOM 912 C CA . ALA A 1 116 ? -6.504 -6.280 12.660 1.00 92.50 116 ALA A CA 1
ATOM 913 C C . ALA A 1 116 ? -7.248 -6.628 13.963 1.00 92.50 116 ALA A C 1
ATOM 915 O O . ALA A 1 116 ? -7.983 -5.802 14.503 1.00 92.50 116 ALA A O 1
ATOM 916 N N . ILE A 1 117 ? -7.013 -7.826 14.510 1.00 95.12 117 ILE A N 1
ATOM 917 C CA . ILE A 1 117 ? -7.595 -8.276 15.782 1.00 95.12 117 ILE A CA 1
ATOM 918 C C . ILE A 1 117 ? -7.093 -7.410 16.942 1.00 95.12 117 ILE A C 1
ATOM 920 O O . ILE A 1 117 ? -7.899 -6.956 17.754 1.00 95.12 117 ILE A O 1
ATOM 924 N N . ALA A 1 118 ? -5.785 -7.151 17.016 1.00 95.88 118 ALA A N 1
ATOM 925 C CA . ALA A 1 118 ? -5.199 -6.332 18.074 1.00 95.88 118 ALA A CA 1
ATOM 926 C C . ALA A 1 118 ? -5.738 -4.896 18.043 1.00 95.88 118 ALA A C 1
ATOM 928 O O . ALA A 1 118 ? -6.155 -4.377 19.078 1.00 95.88 118 ALA A O 1
ATOM 929 N N . ILE A 1 119 ? -5.803 -4.282 16.857 1.00 95.31 119 ILE A N 1
ATOM 930 C CA . ILE A 1 119 ? -6.391 -2.950 16.682 1.00 95.31 119 ILE A CA 1
ATOM 931 C C . ILE A 1 119 ? -7.852 -2.954 17.115 1.00 95.31 119 ILE A C 1
ATOM 933 O O . ILE A 1 119 ? -8.265 -2.077 17.870 1.00 95.31 119 ILE A O 1
ATOM 937 N N . LYS A 1 120 ? -8.630 -3.964 16.704 1.00 95.12 120 LYS A N 1
ATOM 938 C CA . LYS A 1 120 ? -10.042 -4.037 17.078 1.00 95.12 120 LYS A CA 1
ATOM 939 C C . LYS A 1 120 ? -10.231 -4.136 18.588 1.00 95.12 120 LYS A C 1
ATOM 941 O O . LYS A 1 120 ? -11.118 -3.490 19.140 1.00 95.12 120 LYS A O 1
ATOM 946 N N . TYR A 1 121 ? -9.392 -4.923 19.252 1.00 97.31 121 TYR A N 1
ATOM 947 C CA . TYR A 1 121 ? -9.404 -5.047 20.703 1.00 97.31 121 TYR A CA 1
ATOM 948 C C . TYR A 1 121 ? -9.047 -3.724 21.395 1.00 97.31 121 TYR A C 1
ATOM 950 O O . TYR A 1 121 ? -9.750 -3.307 22.312 1.00 97.31 121 TYR A O 1
ATOM 958 N N . TYR A 1 122 ? -8.001 -3.030 20.937 1.00 97.62 122 TYR A N 1
ATOM 959 C CA . TYR A 1 122 ? -7.596 -1.735 21.493 1.00 97.62 122 TYR A CA 1
ATOM 960 C C . TYR A 1 122 ? -8.654 -0.646 21.298 1.00 97.62 122 TYR A C 1
ATOM 962 O O . TYR A 1 122 ? -8.948 0.094 22.237 1.00 97.62 122 TYR A O 1
ATOM 970 N N . GLU A 1 123 ? -9.293 -0.607 20.130 1.00 96.44 123 GLU A N 1
ATOM 971 C CA . GLU A 1 123 ? -10.424 0.280 19.856 1.00 96.44 123 GLU A CA 1
ATOM 972 C C . GLU A 1 123 ? -11.582 0.022 20.839 1.00 96.44 123 GLU A C 1
ATOM 974 O O . GLU A 1 123 ? -12.131 0.958 21.419 1.00 96.44 123 GLU A O 1
ATOM 979 N N . GLN A 1 124 ? -11.927 -1.248 21.087 1.00 97.50 124 GLN A N 1
ATOM 980 C CA . GLN A 1 124 ? -13.025 -1.632 21.986 1.00 97.50 124 GLN A CA 1
ATOM 981 C C . GLN A 1 124 ? -12.817 -1.198 23.440 1.00 97.50 124 GLN A C 1
ATOM 983 O O . GLN A 1 124 ? -13.795 -0.947 24.145 1.00 97.50 124 GLN A O 1
ATOM 988 N N . ILE A 1 125 ? -11.567 -1.099 23.890 1.00 97.69 125 ILE A N 1
ATOM 989 C CA . ILE A 1 125 ? -11.230 -0.618 25.238 1.00 97.69 125 ILE A CA 1
ATOM 990 C C . ILE A 1 125 ? -10.967 0.896 25.282 1.00 97.69 125 ILE A C 1
ATOM 992 O O . ILE A 1 125 ? -10.557 1.415 26.319 1.00 97.69 125 ILE A O 1
ATOM 996 N N . GLY A 1 126 ? -11.223 1.612 24.182 1.00 97.44 126 GLY A N 1
ATOM 997 C CA . GLY A 1 126 ? -11.142 3.070 24.103 1.00 97.44 126 GLY A CA 1
ATOM 998 C C . GLY A 1 126 ? -9.731 3.627 23.919 1.00 97.44 126 GLY A C 1
ATOM 999 O O . GLY A 1 126 ? -9.509 4.805 24.199 1.00 97.44 126 GLY A O 1
ATOM 1000 N N . LEU A 1 127 ? -8.771 2.809 23.473 1.00 97.81 127 LEU A N 1
ATOM 1001 C CA . LEU A 1 127 ? -7.437 3.295 23.125 1.00 97.81 127 LEU A CA 1
ATOM 1002 C C . LEU A 1 127 ? -7.427 3.881 21.706 1.00 97.81 127 LEU A C 1
ATOM 1004 O O . LEU A 1 127 ? -8.124 3.369 20.826 1.00 97.81 127 LEU A O 1
ATOM 1008 N N . PRO A 1 128 ? -6.622 4.928 21.453 1.00 95.56 128 PRO A N 1
ATOM 1009 C CA . PRO A 1 128 ? -6.388 5.397 20.096 1.00 95.56 128 PRO A CA 1
ATOM 1010 C C . PRO A 1 128 ? -5.686 4.304 19.286 1.00 95.56 128 PRO A C 1
ATOM 1012 O O . PRO A 1 128 ? -4.764 3.643 19.770 1.00 95.56 128 PRO A O 1
ATOM 1015 N N . VAL A 1 129 ? -6.121 4.131 18.043 1.00 95.25 129 VAL A N 1
ATOM 1016 C CA . VAL A 1 129 ? -5.589 3.138 17.108 1.00 95.25 129 VAL A CA 1
ATOM 1017 C C . VAL A 1 129 ? -5.331 3.777 15.750 1.00 95.25 129 VAL A C 1
ATOM 1019 O O . VAL A 1 129 ? -5.909 4.813 15.430 1.00 95.25 129 VAL A O 1
ATOM 1022 N N . PHE A 1 130 ? -4.465 3.149 14.962 1.00 93.38 130 PHE A N 1
ATOM 1023 C CA . PHE A 1 130 ? -4.210 3.526 13.576 1.00 93.38 130 PHE A CA 1
ATOM 1024 C C . PHE A 1 130 ? -5.222 2.873 12.631 1.00 93.38 130 PHE A C 1
ATOM 1026 O O . PHE A 1 130 ? -5.822 1.835 12.948 1.00 93.38 130 PHE A O 1
ATOM 1033 N N . TYR A 1 131 ? -5.399 3.474 11.454 1.00 94.31 131 TYR A N 1
ATOM 1034 C CA . TYR A 1 131 ? -6.220 2.885 10.407 1.00 94.31 131 TYR A CA 1
ATOM 1035 C C . TYR A 1 131 ? -5.627 1.551 9.940 1.00 94.31 131 TYR A C 1
ATOM 1037 O O . TYR A 1 131 ? -4.418 1.417 9.741 1.00 94.31 131 TYR A O 1
ATOM 1045 N N . ASN A 1 132 ? -6.493 0.559 9.725 1.00 94.56 132 ASN A N 1
ATOM 1046 C CA . ASN A 1 132 ? -6.112 -0.673 9.049 1.00 94.56 132 ASN A CA 1
ATOM 1047 C C . ASN A 1 132 ? -7.236 -1.211 8.165 1.00 94.56 132 ASN A C 1
ATOM 1049 O O . ASN A 1 132 ? -8.413 -1.140 8.522 1.00 94.56 132 ASN A O 1
ATOM 1053 N N . SER A 1 133 ? -6.864 -1.793 7.028 1.00 93.88 133 SER A N 1
ATOM 1054 C CA . SER A 1 133 ? -7.788 -2.535 6.173 1.00 93.88 133 SER A CA 1
ATOM 1055 C C . SER A 1 133 ? -7.043 -3.553 5.317 1.00 93.88 133 SER A C 1
ATOM 1057 O O . SER A 1 133 ? -5.913 -3.310 4.895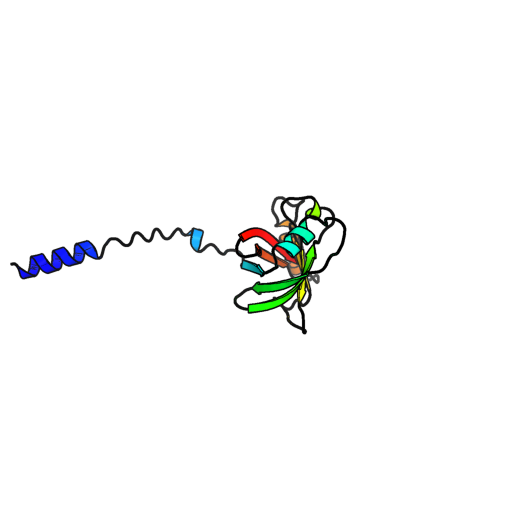 1.00 93.88 133 SER A O 1
ATOM 1059 N N . HIS A 1 134 ? -7.667 -4.694 5.028 1.00 94.81 134 HIS A N 1
ATOM 1060 C CA . HIS A 1 134 ? -7.139 -5.629 4.036 1.00 94.81 134 HIS A CA 1
ATOM 1061 C C . HIS A 1 134 ? -7.429 -5.115 2.631 1.00 94.81 134 HIS A C 1
ATOM 1063 O O . HIS A 1 134 ? -8.557 -4.733 2.327 1.00 94.81 134 HIS A O 1
ATOM 1069 N N . VAL A 1 135 ? -6.423 -5.148 1.760 1.00 95.06 135 VAL A N 1
ATOM 1070 C CA . VAL A 1 135 ? -6.554 -4.760 0.351 1.00 95.06 135 VAL A CA 1
ATOM 1071 C C . VAL A 1 135 ? -5.932 -5.838 -0.514 1.00 95.06 135 VAL A C 1
ATOM 1073 O O . VAL A 1 135 ? -4.903 -6.415 -0.157 1.00 95.06 135 VAL A O 1
ATOM 1076 N N . PHE A 1 136 ? -6.533 -6.105 -1.665 1.00 95.25 136 PHE A N 1
ATOM 1077 C CA . PHE A 1 136 ? -5.894 -6.933 -2.676 1.00 95.25 136 PHE A CA 1
ATOM 1078 C C . PHE A 1 136 ? -5.093 -6.040 -3.624 1.00 95.25 136 PHE A C 1
ATOM 1080 O O . PHE A 1 136 ? -5.664 -5.172 -4.285 1.00 95.25 136 PHE A O 1
ATOM 1087 N N . LEU A 1 137 ? -3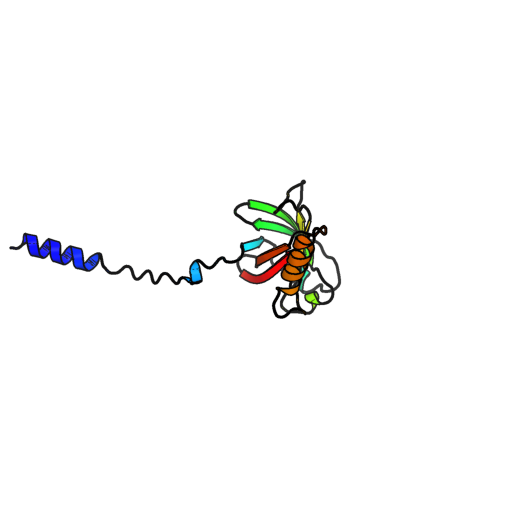.774 -6.218 -3.657 1.00 96.00 137 LEU A N 1
ATOM 1088 C CA . LEU A 1 137 ? -2.872 -5.443 -4.498 1.00 96.00 137 LEU A CA 1
ATOM 1089 C C . LEU A 1 137 ? -2.766 -6.067 -5.891 1.00 96.00 137 LEU A C 1
ATOM 1091 O O . LEU A 1 137 ? -2.517 -7.266 -6.032 1.00 96.00 137 LEU A O 1
ATOM 1095 N N . LYS A 1 138 ? -2.862 -5.210 -6.905 1.00 96.50 138 LYS A N 1
ATOM 1096 C CA . LYS A 1 138 ? -2.405 -5.478 -8.266 1.00 96.50 138 LYS A CA 1
ATOM 1097 C C . LYS A 1 138 ? -1.300 -4.502 -8.651 1.00 96.50 138 LYS A C 1
ATOM 1099 O O . LYS A 1 138 ? -1.383 -3.322 -8.309 1.00 96.50 138 LYS A O 1
ATOM 1104 N N . ILE A 1 139 ? -0.303 -4.955 -9.401 1.00 96.88 139 ILE A N 1
ATOM 1105 C CA . ILE A 1 139 ? 0.697 -4.077 -10.022 1.00 96.88 139 ILE A CA 1
ATOM 1106 C C . ILE A 1 139 ? 0.649 -4.299 -11.529 1.00 96.88 139 ILE A C 1
ATOM 1108 O O . ILE A 1 139 ? 0.762 -5.424 -11.995 1.00 96.88 139 ILE A O 1
ATOM 1112 N N . ASN A 1 140 ? 0.468 -3.227 -12.305 1.00 96.69 140 ASN A N 1
ATOM 1113 C CA . ASN A 1 140 ? 0.369 -3.288 -13.768 1.00 96.69 140 ASN A CA 1
ATOM 1114 C C . ASN A 1 140 ? -0.654 -4.330 -14.267 1.00 96.69 140 ASN A C 1
ATOM 1116 O O . ASN A 1 140 ? -0.394 -5.052 -15.226 1.00 96.69 140 ASN A O 1
ATOM 1120 N N . ASN A 1 141 ? -1.821 -4.384 -13.612 1.00 94.06 141 ASN A N 1
ATOM 1121 C CA . ASN A 1 141 ? -2.912 -5.335 -13.867 1.00 94.06 141 ASN A CA 1
ATOM 1122 C C . ASN A 1 141 ? -2.596 -6.819 -13.557 1.00 94.06 141 ASN A C 1
ATOM 1124 O O . ASN A 1 141 ? -3.437 -7.681 -13.805 1.00 94.06 141 ASN A O 1
ATOM 1128 N N . GLU A 1 142 ? -1.433 -7.125 -12.978 1.00 95.06 142 GLU A N 1
ATOM 1129 C CA . GLU A 1 142 ? -1.096 -8.457 -12.469 1.00 95.06 142 GLU A CA 1
ATOM 1130 C C . GLU A 1 142 ? -1.458 -8.573 -10.983 1.00 95.06 142 GLU A C 1
ATOM 1132 O O . GLU A 1 142 ? -1.284 -7.629 -10.209 1.00 95.06 142 GLU A O 1
ATOM 1137 N N . ASP A 1 143 ? -1.990 -9.729 -10.593 1.00 94.50 143 ASP A N 1
ATOM 1138 C CA . ASP A 1 143 ? -2.356 -10.035 -9.211 1.00 94.50 143 ASP A CA 1
ATOM 1139 C C . ASP A 1 143 ? -1.096 -10.271 -8.371 1.00 94.50 143 ASP A C 1
ATOM 1141 O O . ASP A 1 143 ? -0.288 -11.140 -8.694 1.00 94.50 143 ASP A O 1
ATOM 1145 N N . GLU A 1 144 ? -0.938 -9.523 -7.277 1.00 92.81 144 GLU A N 1
ATOM 1146 C CA . GLU A 1 144 ? 0.277 -9.577 -6.455 1.00 92.81 144 GLU A CA 1
ATOM 1147 C C . GLU A 1 144 ? 0.035 -10.302 -5.131 1.00 92.81 144 GLU A C 1
ATOM 1149 O O . GLU A 1 144 ? 0.580 -11.379 -4.881 1.00 92.81 144 GLU A O 1
ATOM 1154 N N . ALA A 1 145 ? -0.777 -9.711 -4.251 1.00 92.25 145 ALA A N 1
ATOM 1155 C CA . ALA A 1 145 ? -1.038 -10.268 -2.929 1.00 92.25 145 ALA A CA 1
ATOM 1156 C C . ALA A 1 145 ? -2.229 -9.599 -2.235 1.00 92.25 145 ALA A C 1
ATOM 1158 O O . ALA A 1 145 ? -2.514 -8.421 -2.440 1.00 92.25 145 ALA A O 1
ATOM 1159 N N . LEU A 1 146 ? -2.852 -10.328 -1.306 1.00 92.94 146 LEU A N 1
ATOM 1160 C CA . LEU A 1 146 ? -3.579 -9.703 -0.204 1.00 92.94 146 LEU A CA 1
ATOM 1161 C C . LEU A 1 146 ? -2.554 -9.057 0.737 1.00 92.94 146 LEU A C 1
ATOM 1163 O O . LEU A 1 146 ? -1.597 -9.719 1.133 1.00 92.94 146 LEU A O 1
ATOM 1167 N N . LEU A 1 147 ? -2.754 -7.793 1.097 1.00 94.56 147 LEU A N 1
ATOM 1168 C CA . LEU A 1 147 ? -1.900 -7.021 2.000 1.00 94.56 147 LEU A CA 1
ATOM 1169 C C . LEU A 1 147 ? -2.755 -6.307 3.050 1.00 94.56 147 LEU A C 1
ATOM 1171 O O . LEU A 1 147 ? -3.975 -6.199 2.917 1.00 94.56 147 LEU A O 1
ATOM 1175 N N . VAL A 1 148 ? -2.105 -5.800 4.093 1.00 95.00 148 VAL A N 1
ATOM 1176 C CA . VAL A 1 148 ? -2.743 -4.941 5.096 1.00 95.00 148 VAL A CA 1
ATOM 1177 C C . VAL A 1 148 ? -2.301 -3.502 4.859 1.00 95.00 148 VAL A C 1
ATOM 1179 O O . VAL A 1 148 ? -1.121 -3.193 5.013 1.00 95.00 148 VAL A O 1
ATOM 1182 N N . LEU A 1 149 ? -3.236 -2.632 4.489 1.00 95.69 149 LEU A N 1
ATOM 1183 C CA . LEU A 1 149 ? -3.033 -1.188 4.446 1.00 95.69 149 LEU A CA 1
ATOM 1184 C C . LEU A 1 149 ? -3.036 -0.652 5.877 1.00 95.69 149 LEU A C 1
ATOM 1186 O O . LEU A 1 149 ? -3.991 -0.909 6.607 1.00 95.69 149 LEU A O 1
ATOM 1190 N N . LEU A 1 150 ? -1.976 0.060 6.259 1.00 94.50 150 LEU A N 1
ATOM 1191 C CA . LEU A 1 150 ? -1.724 0.579 7.603 1.00 94.50 150 LEU A CA 1
ATOM 1192 C C . LEU A 1 150 ? -1.268 2.041 7.555 1.00 94.50 150 LEU A C 1
ATOM 1194 O O . LEU A 1 150 ? -0.450 2.389 6.703 1.00 94.50 150 LEU A O 1
ATOM 1198 N N . GLU A 1 151 ? -1.758 2.850 8.492 1.00 83.94 151 GLU A N 1
ATOM 1199 C CA . GLU A 1 151 ? -1.279 4.214 8.782 1.00 83.94 151 GLU A CA 1
ATOM 1200 C C . GLU A 1 151 ? -0.161 4.208 9.832 1.00 83.94 151 GLU A C 1
ATOM 1202 O O . GLU A 1 151 ? -0.383 3.645 10.930 1.00 83.94 151 GLU A O 1
#

Nearest PDB structures (foldseek):
  5jd9-assembly1_A  TM=9.351E-01  e=5.775E-09  Bacillus cereus ATCC 10987

Solvent-accessible surface area (backbone atoms only — not comparable to full-atom values): 8824 Å² total; per-residue (Å²): 113,75,71,60,55,56,56,58,57,57,57,67,72,73,71,75,77,85,71,77,72,56,69,72,82,74,59,66,86,42,58,58,35,39,38,44,61,58,66,71,58,52,52,50,52,70,68,42,63,84,61,84,56,73,40,80,31,39,40,36,45,92,92,41,81,44,52,28,39,37,30,71,29,60,89,72,25,54,80,44,97,55,59,18,32,34,39,39,40,50,94,84,38,62,59,100,82,36,45,50,38,33,37,38,44,47,87,87,44,93,80,70,42,68,67,59,52,51,47,52,52,40,46,75,74,71,44,92,71,68,60,72,47,63,30,33,37,24,50,70,90,39,84,70,44,75,28,36,38,36,92

pLDDT: mean 85.6, std 15.91, range [40.41, 98.31]